Protein AF-A0A1C0BVD3-F1 (afdb_monomer_lite)

Radius of gyration: 26.19 Å; chains: 1; bounding box: 24×54×82 Å

Sequence (129 aa):
MRAKQGFTLLEALVSLLIVSILVSLVLVYLQSFRKMDTRLYEGEDDISISQLRLIYVLSEDVQANGELTLTYFERESHLQLQKDRLVMQPGYQVFLQDLDDAYFEQREECIYLVYQHKKQKPKERIIGC

Secondary structure (DSSP, 8-state):
--------HHHHHHHHHHHHHHHHHHHHHHHHHHHHHHHHHHHHHHHHHHHHHHHHHTEEEEEEEEEEEEEETTEEEEEEE-SSSEEEETTTEEEE-SEEEEEEEEETTEEEEEEEETTS--EEEEEE-

pLDDT: mean 86.23, std 12.07, range [38.28, 96.06]

Structure (mmCIF, N/CA/C/O backbone):
data_AF-A0A1C0BVD3-F1
#
_entry.id   AF-A0A1C0BVD3-F1
#
loop_
_atom_site.group_PDB
_atom_site.id
_atom_site.type_symbol
_atom_site.label_atom_id
_atom_site.label_alt_id
_atom_site.label_comp_id
_atom_site.label_asym_id
_atom_site.label_entity_id
_atom_site.label_seq_id
_atom_site.pdbx_PDB_ins_code
_atom_site.Cartn_x
_atom_site.Cartn_y
_atom_site.Cartn_z
_atom_site.occupancy
_atom_site.B_iso_or_equiv
_atom_site.auth_seq_id
_atom_site.auth_comp_id
_atom_site.auth_asym_id
_atom_site.auth_atom_id
_atom_site.pdbx_PDB_model_num
ATOM 1 N N . MET A 1 1 ? -0.761 -40.576 62.258 1.00 38.28 1 MET A N 1
ATOM 2 C CA . MET A 1 1 ? -0.804 -39.738 61.037 1.00 38.28 1 MET A CA 1
ATOM 3 C C . MET A 1 1 ? -0.655 -38.282 61.463 1.00 38.28 1 MET A C 1
ATOM 5 O O . MET A 1 1 ? -1.484 -37.802 62.219 1.00 38.28 1 MET A O 1
ATOM 9 N N . ARG A 1 2 ? 0.457 -37.623 61.107 1.00 39.19 2 ARG A N 1
ATOM 10 C CA . ARG A 1 2 ? 0.761 -36.233 61.502 1.00 39.19 2 ARG A CA 1
ATOM 11 C C . ARG A 1 2 ? -0.088 -35.272 60.666 1.00 39.19 2 ARG A C 1
ATOM 13 O O . ARG A 1 2 ? 0.052 -35.254 59.446 1.00 39.19 2 ARG A O 1
ATOM 20 N N . ALA A 1 3 ? -0.929 -34.475 61.318 1.00 48.00 3 ALA A N 1
ATOM 21 C CA . ALA A 1 3 ? -1.640 -33.374 60.684 1.00 48.00 3 ALA A CA 1
ATOM 22 C C . ALA A 1 3 ? -0.636 -32.271 60.300 1.00 48.00 3 ALA A C 1
ATOM 24 O O . ALA A 1 3 ? -0.131 -31.548 61.154 1.00 48.00 3 ALA A O 1
ATOM 25 N N . LYS A 1 4 ? -0.316 -32.170 59.005 1.00 53.50 4 LYS A N 1
ATOM 26 C CA . LYS A 1 4 ? 0.293 -30.982 58.394 1.00 53.50 4 LYS A CA 1
ATOM 27 C C . LYS A 1 4 ? -0.840 -30.005 58.067 1.00 53.50 4 LYS A C 1
ATOM 29 O O . LYS A 1 4 ? -1.349 -30.025 56.953 1.00 53.50 4 LYS A O 1
ATOM 34 N N . GLN A 1 5 ? -1.303 -29.217 59.032 1.00 60.72 5 GLN A N 1
ATOM 35 C CA . GLN A 1 5 ? -2.329 -28.199 58.786 1.00 60.72 5 GLN A CA 1
ATOM 36 C C . GLN A 1 5 ? -1.945 -26.906 59.490 1.00 60.72 5 GLN A C 1
ATOM 38 O O . GLN A 1 5 ? -1.991 -26.797 60.709 1.00 60.72 5 GLN A O 1
ATOM 43 N N . GLY A 1 6 ? -1.504 -25.957 58.678 1.00 57.53 6 GLY A N 1
ATOM 44 C CA . GLY A 1 6 ? -0.995 -24.665 59.102 1.00 57.53 6 GLY A CA 1
ATOM 45 C C . GLY A 1 6 ? -0.130 -24.087 57.997 1.00 57.53 6 GLY A C 1
ATOM 46 O O . GLY A 1 6 ? 1.040 -23.811 58.223 1.00 57.53 6 GLY A O 1
ATOM 47 N N . PHE A 1 7 ? -0.684 -23.975 56.785 1.00 59.97 7 PHE A N 1
ATOM 48 C CA . PHE A 1 7 ? -0.152 -23.030 55.806 1.00 59.97 7 PHE A CA 1
ATOM 49 C C . PHE A 1 7 ? -0.252 -21.664 56.493 1.00 59.97 7 PHE A C 1
ATOM 51 O O . PHE A 1 7 ? -1.354 -21.193 56.783 1.00 59.97 7 PHE A O 1
ATOM 58 N N . THR A 1 8 ? 0.877 -21.109 56.919 1.00 71.19 8 THR A N 1
ATOM 59 C CA . THR A 1 8 ? 0.915 -19.877 57.703 1.00 71.19 8 THR A CA 1
ATOM 60 C C . THR A 1 8 ? 0.412 -18.759 56.800 1.00 71.19 8 THR A C 1
ATOM 62 O O . THR A 1 8 ? 0.956 -18.521 55.729 1.00 71.19 8 THR A O 1
ATOM 65 N N . LEU A 1 9 ? -0.661 -18.078 57.207 1.00 77.06 9 LEU A N 1
ATOM 66 C CA . LEU A 1 9 ? -1.306 -16.972 56.480 1.00 77.06 9 LEU A CA 1
ATOM 67 C C . LEU A 1 9 ? -0.296 -15.977 55.863 1.00 77.06 9 LEU A C 1
ATOM 69 O O . LEU A 1 9 ? -0.525 -15.416 54.796 1.00 77.06 9 LEU A O 1
ATOM 73 N N . LEU A 1 10 ? 0.849 -15.804 56.525 1.00 84.56 10 LEU A N 1
ATOM 74 C CA . LEU A 1 10 ? 1.993 -15.027 56.067 1.00 84.56 10 LEU A CA 1
ATOM 75 C C . LEU A 1 10 ? 2.558 -15.496 54.711 1.00 84.56 10 LEU A C 1
ATOM 77 O O . LEU A 1 10 ? 2.757 -14.671 53.827 1.00 84.56 10 LEU A O 1
ATOM 81 N N . GLU A 1 11 ? 2.792 -16.795 54.512 1.00 82.88 11 GLU A N 1
ATOM 82 C CA . GLU A 1 11 ? 3.295 -17.344 53.242 1.00 82.88 11 GLU A CA 1
ATOM 83 C C . GLU A 1 11 ? 2.281 -17.144 52.106 1.00 82.88 11 GLU A C 1
ATOM 85 O O . GLU A 1 11 ? 2.651 -16.845 50.966 1.00 82.88 11 GLU A O 1
ATOM 90 N N . ALA A 1 12 ? 0.986 -17.228 52.423 1.00 86.38 12 ALA A N 1
ATOM 91 C CA . ALA A 1 12 ? -0.087 -16.935 51.476 1.00 86.38 12 ALA A CA 1
ATOM 92 C C . ALA A 1 12 ? -0.112 -15.444 51.085 1.00 86.38 12 ALA A C 1
ATOM 94 O O . ALA A 1 12 ? -0.265 -15.111 49.914 1.00 86.38 12 ALA A O 1
ATOM 95 N N . LEU A 1 13 ? 0.103 -14.533 52.038 1.00 88.00 13 LEU A N 1
ATOM 96 C CA . LEU A 1 13 ? 0.177 -13.093 51.768 1.00 88.00 13 LEU A CA 1
ATOM 97 C C . LEU A 1 13 ? 1.426 -12.715 50.963 1.00 88.00 13 LEU A C 1
ATOM 99 O O . LEU A 1 13 ? 1.338 -11.913 50.035 1.00 88.00 13 LEU A O 1
ATOM 103 N N . VAL A 1 14 ? 2.577 -13.314 51.276 1.00 90.38 14 VAL A N 1
ATOM 104 C CA . VAL A 1 14 ? 3.830 -13.078 50.541 1.00 90.38 14 VAL A CA 1
ATOM 105 C C . VAL A 1 14 ? 3.725 -13.600 49.109 1.00 90.38 14 VAL A C 1
ATOM 107 O O . VAL A 1 14 ? 4.102 -12.897 48.174 1.00 90.38 14 VAL A O 1
ATOM 110 N N . SER A 1 15 ? 3.164 -14.795 48.908 1.00 92.75 15 SER A N 1
ATOM 111 C CA . SER A 1 15 ? 2.933 -15.323 47.558 1.00 92.75 15 SER A CA 1
ATOM 112 C C . SER A 1 15 ? 1.943 -14.466 46.765 1.00 92.75 15 SER A C 1
ATOM 114 O O . SER A 1 15 ? 2.213 -14.163 45.604 1.00 92.75 15 SER A O 1
ATOM 116 N N . LEU A 1 16 ? 0.861 -13.984 47.387 1.00 91.31 16 LEU A N 1
ATOM 117 C CA . LEU A 1 16 ? -0.083 -13.064 46.745 1.00 91.31 16 LEU A CA 1
ATOM 118 C C . LEU A 1 16 ? 0.591 -11.746 46.326 1.00 91.31 16 LEU A C 1
ATOM 120 O O . LEU A 1 16 ? 0.360 -11.260 45.217 1.00 91.31 16 LEU A O 1
ATOM 124 N N . LEU A 1 17 ? 1.455 -11.188 47.182 1.00 94.25 17 LEU A N 1
ATOM 125 C CA . LEU A 1 17 ? 2.215 -9.974 46.883 1.00 94.25 17 LEU A CA 1
ATOM 126 C C . LEU A 1 17 ? 3.108 -10.179 45.653 1.00 94.25 17 LEU A C 1
ATOM 128 O O . LEU A 1 17 ? 3.047 -9.381 44.716 1.00 94.25 17 LEU A O 1
ATOM 132 N N . ILE A 1 18 ? 3.876 -11.272 45.626 1.00 94.69 18 ILE A N 1
ATOM 133 C CA . ILE A 1 18 ? 4.752 -11.629 44.500 1.00 94.69 18 ILE A CA 1
ATOM 134 C C . ILE A 1 18 ? 3.936 -11.786 43.213 1.00 94.69 18 ILE A C 1
ATOM 136 O O . ILE A 1 18 ? 4.294 -11.210 42.186 1.00 94.69 18 ILE A O 1
ATOM 140 N N . VAL A 1 19 ? 2.814 -12.509 43.263 1.00 95.88 19 VAL A N 1
ATOM 141 C CA . VAL A 1 19 ? 1.936 -12.695 42.099 1.00 95.88 19 VAL A CA 1
ATOM 142 C C . VAL A 1 19 ? 1.390 -11.353 41.606 1.00 95.88 19 VAL A C 1
ATOM 144 O O . VAL A 1 19 ? 1.403 -11.108 40.403 1.00 95.88 19 VAL A O 1
ATOM 147 N N . SER A 1 20 ? 0.982 -10.446 42.499 1.00 93.69 20 SER A N 1
ATOM 148 C CA . SER A 1 20 ? 0.482 -9.119 42.103 1.00 93.69 20 SER A CA 1
ATOM 149 C C . SER A 1 20 ? 1.536 -8.275 41.374 1.00 93.69 20 SER A C 1
ATOM 151 O O . SER A 1 20 ? 1.225 -7.597 40.390 1.00 93.69 20 SER A O 1
ATOM 153 N N . ILE A 1 21 ? 2.799 -8.365 41.807 1.00 95.56 21 ILE A N 1
ATOM 154 C CA . ILE A 1 21 ? 3.924 -7.664 41.180 1.00 95.56 21 ILE A CA 1
ATOM 155 C C . ILE A 1 21 ? 4.181 -8.253 39.791 1.00 95.56 21 ILE A C 1
ATOM 157 O O . ILE A 1 21 ? 4.303 -7.508 38.819 1.00 95.56 21 ILE A O 1
ATOM 161 N N . LEU A 1 22 ? 4.200 -9.584 39.676 1.00 95.56 22 LEU A N 1
ATOM 162 C CA . LEU A 1 22 ? 4.389 -10.269 38.397 1.00 95.56 22 LEU A CA 1
ATOM 163 C C . LEU A 1 22 ? 3.276 -9.933 37.399 1.00 95.56 22 LEU A C 1
ATOM 165 O O . LEU A 1 22 ? 3.570 -9.604 36.252 1.00 95.56 22 LEU A O 1
ATOM 169 N N . VAL A 1 23 ? 2.013 -9.940 37.832 1.00 95.31 23 VAL A N 1
ATOM 170 C CA . VAL A 1 23 ? 0.873 -9.562 36.980 1.00 95.31 23 VAL A CA 1
ATOM 171 C C . VAL A 1 23 ? 1.005 -8.113 36.508 1.00 95.31 23 VAL A C 1
ATOM 173 O O . VAL A 1 23 ? 0.797 -7.831 35.329 1.00 95.31 23 VAL A O 1
ATOM 176 N N . SER A 1 24 ? 1.419 -7.201 37.389 1.00 92.25 24 SER A N 1
ATOM 177 C CA . SER A 1 24 ? 1.631 -5.794 37.031 1.00 92.25 24 SER A CA 1
ATOM 178 C C . SER A 1 24 ? 2.742 -5.626 35.986 1.00 92.25 24 SER A C 1
ATOM 180 O O . SER A 1 24 ? 2.565 -4.890 35.016 1.00 92.25 24 SER A O 1
ATOM 182 N N . LEU A 1 25 ? 3.857 -6.353 36.125 1.00 93.12 25 LEU A N 1
ATOM 183 C CA . LEU A 1 25 ? 4.946 -6.347 35.141 1.00 93.12 25 LEU A CA 1
ATOM 184 C C . LEU A 1 25 ? 4.498 -6.896 33.782 1.00 93.12 25 LEU A C 1
ATOM 186 O O . LEU A 1 25 ? 4.807 -6.301 32.749 1.00 93.12 25 LEU A O 1
ATOM 190 N N . VAL A 1 26 ? 3.727 -7.987 33.774 1.00 93.88 26 VAL A N 1
ATOM 191 C CA . VAL A 1 26 ? 3.169 -8.562 32.541 1.00 93.88 26 VAL A CA 1
ATOM 192 C C . VAL A 1 26 ? 2.239 -7.566 31.847 1.00 93.88 26 VAL A C 1
ATOM 194 O O . VAL A 1 26 ? 2.329 -7.398 30.633 1.00 93.88 26 VAL A O 1
ATOM 197 N N . LEU A 1 27 ? 1.390 -6.853 32.593 1.00 90.44 27 LEU A N 1
ATOM 198 C CA . LEU A 1 27 ? 0.496 -5.842 32.020 1.00 90.44 27 LEU A CA 1
ATOM 199 C C . LEU A 1 27 ? 1.265 -4.674 31.388 1.00 90.44 27 LEU A C 1
ATOM 201 O O . LEU A 1 27 ? 0.923 -4.257 30.280 1.00 90.44 27 LEU A O 1
ATOM 205 N N . VAL A 1 28 ? 2.319 -4.178 32.042 1.00 89.50 28 VAL A N 1
ATOM 206 C CA . VAL A 1 28 ? 3.186 -3.126 31.478 1.00 89.50 28 VAL A CA 1
ATOM 207 C C . VAL A 1 28 ? 3.869 -3.614 30.200 1.00 89.50 28 VAL A C 1
ATOM 209 O O . VAL A 1 28 ? 3.898 -2.895 29.200 1.00 89.50 28 VAL A O 1
ATOM 212 N N . TYR A 1 29 ? 4.367 -4.851 30.201 1.00 87.19 29 TYR A N 1
ATOM 213 C CA . TYR A 1 29 ? 4.998 -5.449 29.029 1.00 87.19 29 TYR A CA 1
ATOM 214 C C . TYR A 1 29 ? 4.002 -5.557 27.869 1.00 87.19 29 TYR A C 1
ATOM 216 O O . TYR A 1 29 ? 4.264 -5.018 26.796 1.00 87.19 29 TYR A O 1
ATOM 224 N N . LEU A 1 30 ? 2.812 -6.123 28.098 1.00 85.38 30 LEU A N 1
ATOM 225 C CA . LEU A 1 30 ? 1.753 -6.241 27.087 1.00 85.38 30 LEU A CA 1
ATOM 226 C C . LEU A 1 30 ? 1.333 -4.884 26.504 1.00 85.38 30 LEU A C 1
ATOM 228 O O . LEU A 1 30 ? 1.133 -4.768 25.296 1.00 85.38 30 LEU A O 1
ATOM 232 N N . GLN A 1 31 ? 1.239 -3.837 27.327 1.00 81.44 31 GLN A N 1
ATOM 233 C CA . GLN A 1 31 ? 0.960 -2.483 26.835 1.00 81.44 31 GLN A CA 1
ATOM 234 C C . GLN A 1 31 ? 2.070 -1.950 25.918 1.00 81.44 31 GLN A C 1
ATOM 236 O O . GLN A 1 31 ? 1.774 -1.243 24.953 1.00 81.44 31 GLN A O 1
ATOM 241 N N . SER A 1 32 ? 3.329 -2.305 26.182 1.00 75.06 32 SER A N 1
ATOM 242 C CA . SER A 1 32 ? 4.463 -1.957 25.321 1.00 75.06 32 SER A CA 1
ATOM 243 C C . SER A 1 32 ? 4.397 -2.666 23.962 1.00 75.06 32 SER A C 1
ATOM 245 O O . SER A 1 32 ? 4.603 -2.020 22.936 1.00 75.06 32 SER A O 1
ATOM 247 N N . PHE A 1 33 ? 4.004 -3.948 23.919 1.00 73.50 33 PHE A N 1
ATOM 248 C CA . PHE A 1 33 ? 3.801 -4.671 22.649 1.00 73.50 33 PHE A CA 1
ATOM 249 C C . PHE A 1 33 ? 2.720 -4.031 21.784 1.00 73.50 33 PHE A C 1
ATOM 251 O O . PHE A 1 33 ? 2.910 -3.884 20.581 1.00 73.50 33 PHE A O 1
ATOM 258 N N . ARG A 1 34 ? 1.623 -3.561 22.390 1.00 66.88 34 ARG A N 1
ATOM 259 C CA . ARG A 1 34 ? 0.557 -2.876 21.639 1.00 66.88 34 ARG A CA 1
ATOM 260 C C . ARG A 1 34 ? 1.024 -1.576 20.982 1.00 66.88 34 ARG A C 1
ATOM 262 O O . ARG A 1 34 ? 0.492 -1.203 19.946 1.00 66.88 34 ARG A O 1
ATOM 269 N N . LYS A 1 35 ? 2.005 -0.879 21.564 1.00 64.12 35 LYS A N 1
ATOM 270 C CA . LYS A 1 35 ? 2.608 0.322 20.955 1.00 64.12 35 LYS A CA 1
ATOM 271 C C . LYS A 1 35 ? 3.643 -0.017 19.878 1.00 64.12 35 LYS A C 1
ATOM 273 O O . LYS A 1 35 ? 3.927 0.815 19.024 1.00 64.12 35 LYS A O 1
ATOM 278 N N . MET A 1 36 ? 4.222 -1.214 19.919 1.00 62.03 36 MET A N 1
ATOM 279 C CA . MET A 1 36 ? 5.168 -1.679 18.904 1.00 62.03 36 MET A CA 1
ATOM 280 C C . MET A 1 36 ? 4.471 -2.016 17.581 1.00 62.03 36 MET A C 1
ATOM 282 O O . MET A 1 36 ? 5.058 -1.806 16.526 1.00 62.03 36 MET A O 1
ATOM 286 N N . ASP A 1 37 ? 3.208 -2.437 17.638 1.00 61.69 37 ASP A N 1
ATOM 287 C CA . ASP A 1 37 ? 2.362 -2.747 16.477 1.00 61.69 37 ASP A CA 1
ATOM 288 C C . ASP A 1 37 ? 2.320 -1.595 15.453 1.00 61.69 37 ASP A C 1
ATOM 290 O O . ASP A 1 37 ? 2.487 -1.788 14.257 1.00 61.69 37 ASP A O 1
ATOM 294 N N . THR A 1 38 ? 2.262 -0.340 15.913 1.00 60.03 38 THR A N 1
ATOM 295 C CA . THR A 1 38 ? 2.301 0.819 15.001 1.00 60.03 38 THR A CA 1
ATOM 296 C C . THR A 1 38 ? 3.637 1.011 14.275 1.00 60.03 38 THR A C 1
ATOM 298 O O . THR A 1 38 ? 3.645 1.588 13.194 1.00 60.03 38 THR A O 1
ATOM 301 N N . ARG A 1 39 ? 4.759 0.535 14.837 1.00 59.91 39 ARG A N 1
ATOM 302 C CA . ARG A 1 39 ? 6.075 0.557 14.165 1.00 59.91 39 ARG A CA 1
ATOM 303 C C . ARG A 1 39 ? 6.270 -0.620 13.212 1.00 59.91 39 ARG A C 1
ATOM 305 O O . ARG A 1 39 ? 7.112 -0.530 12.327 1.00 59.91 39 ARG A O 1
ATOM 312 N N . LEU A 1 40 ? 5.521 -1.709 13.394 1.00 61.00 40 LEU A N 1
ATOM 313 C CA . LEU A 1 40 ? 5.553 -2.851 12.481 1.00 61.00 40 LEU A CA 1
ATOM 314 C C . LEU A 1 40 ? 5.076 -2.447 11.083 1.00 61.00 40 LEU A C 1
ATOM 316 O O . LEU A 1 40 ? 5.764 -2.783 10.125 1.00 61.00 40 LEU A O 1
ATOM 320 N N . TYR A 1 41 ? 4.018 -1.631 10.977 1.00 64.38 41 TYR A N 1
ATOM 321 C CA . TYR A 1 41 ? 3.574 -1.084 9.687 1.00 64.38 41 TYR A CA 1
ATOM 322 C C . TYR A 1 41 ? 4.680 -0.305 8.971 1.00 64.38 41 TYR A C 1
ATOM 324 O O . TYR A 1 41 ? 4.866 -0.485 7.782 1.00 64.38 41 TYR A O 1
ATOM 332 N N . GLU A 1 42 ? 5.474 0.514 9.671 1.00 68.75 42 GLU A N 1
ATOM 333 C CA . GLU A 1 42 ? 6.560 1.258 9.011 1.00 68.75 42 GLU A CA 1
ATOM 334 C C . GLU A 1 42 ? 7.627 0.328 8.413 1.00 68.75 42 GLU A C 1
ATOM 336 O O . GLU A 1 42 ? 8.103 0.574 7.309 1.00 68.75 42 GLU A O 1
ATOM 341 N N . GLY A 1 43 ? 7.973 -0.760 9.110 1.00 75.06 43 GLY A N 1
ATOM 342 C CA . GLY A 1 43 ? 8.914 -1.754 8.589 1.00 75.06 43 GLY A CA 1
ATOM 343 C C . GLY A 1 43 ? 8.338 -2.602 7.449 1.00 75.06 43 GLY A C 1
ATOM 344 O O . GLY A 1 43 ? 9.051 -2.908 6.494 1.00 75.06 43 GLY A O 1
ATOM 345 N N . GLU A 1 44 ? 7.062 -2.981 7.534 1.00 81.75 44 GLU A N 1
ATOM 346 C CA . GLU A 1 44 ? 6.364 -3.740 6.488 1.00 81.75 44 GLU A CA 1
ATOM 347 C C . GLU A 1 44 ? 6.152 -2.901 5.221 1.00 81.75 44 GLU A C 1
ATOM 349 O O . GLU A 1 44 ? 6.393 -3.391 4.112 1.00 81.75 44 GLU A O 1
ATOM 354 N N . ASP A 1 45 ? 5.795 -1.623 5.384 1.00 88.38 45 ASP A N 1
ATOM 355 C CA . ASP A 1 45 ? 5.693 -0.646 4.302 1.00 88.38 45 ASP A CA 1
ATOM 356 C C . ASP A 1 45 ? 7.022 -0.566 3.546 1.00 88.38 45 ASP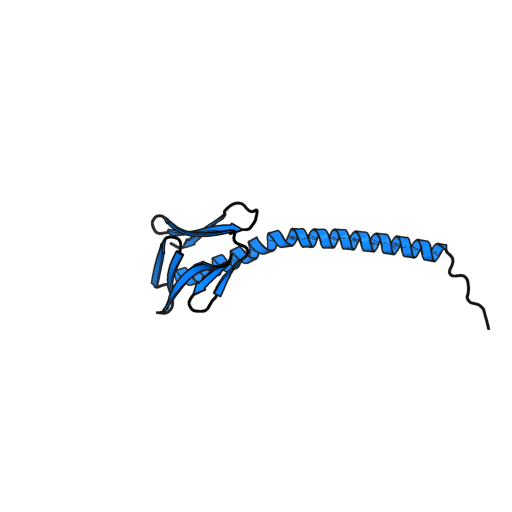 A C 1
ATOM 358 O O . ASP A 1 45 ? 7.049 -0.730 2.330 1.00 88.38 45 ASP A O 1
ATOM 362 N N . ASP A 1 46 ? 8.145 -0.364 4.243 1.00 88.44 46 ASP A N 1
ATOM 363 C CA . ASP A 1 46 ? 9.453 -0.182 3.605 1.00 88.44 46 ASP A CA 1
ATOM 364 C C . ASP A 1 46 ? 9.880 -1.407 2.775 1.00 88.44 46 ASP A C 1
ATOM 366 O O . ASP A 1 46 ? 10.431 -1.262 1.675 1.00 88.44 46 ASP A O 1
ATOM 370 N N . ILE A 1 47 ? 9.591 -2.621 3.257 1.00 90.44 47 ILE A N 1
ATOM 371 C CA . ILE A 1 47 ? 9.838 -3.863 2.508 1.00 90.44 47 ILE A CA 1
ATOM 372 C C . ILE A 1 47 ? 8.964 -3.903 1.253 1.00 90.44 47 ILE A C 1
ATOM 374 O O . ILE A 1 47 ? 9.460 -4.180 0.160 1.00 90.44 47 ILE A O 1
ATOM 378 N N . SER A 1 48 ? 7.679 -3.600 1.397 1.00 91.88 48 SER A N 1
ATOM 379 C CA . SER A 1 48 ? 6.705 -3.668 0.307 1.00 91.88 48 SER A CA 1
ATOM 380 C C . SER A 1 48 ? 6.976 -2.618 -0.767 1.00 91.88 48 SER A C 1
ATOM 382 O O . SER A 1 48 ? 6.967 -2.930 -1.958 1.00 91.88 48 SER A O 1
ATOM 384 N N . ILE A 1 49 ? 7.337 -1.398 -0.364 1.00 93.06 49 ILE A N 1
ATOM 385 C CA . ILE A 1 49 ? 7.814 -0.355 -1.274 1.00 93.06 49 ILE A CA 1
ATOM 386 C C . ILE A 1 49 ? 9.076 -0.830 -1.991 1.00 93.06 49 ILE A C 1
ATOM 388 O O . ILE A 1 49 ? 9.164 -0.691 -3.205 1.00 93.06 49 ILE A O 1
ATOM 392 N N . SER A 1 50 ? 10.033 -1.440 -1.288 1.00 92.69 50 SER A N 1
ATOM 393 C CA . SER A 1 50 ? 11.256 -1.957 -1.919 1.00 92.69 50 SER A CA 1
ATOM 394 C C . SER A 1 50 ? 10.962 -3.036 -2.970 1.00 92.69 50 SER A C 1
ATOM 396 O O . SER A 1 50 ? 11.588 -3.042 -4.029 1.00 92.69 50 SER A O 1
ATOM 398 N N . GLN A 1 51 ? 9.982 -3.910 -2.723 1.00 92.12 51 GLN A N 1
ATOM 399 C CA . GLN A 1 51 ? 9.516 -4.885 -3.716 1.00 92.12 51 GLN A CA 1
ATOM 400 C C . GLN A 1 51 ? 8.870 -4.202 -4.927 1.00 92.12 51 GLN A C 1
ATOM 402 O O . GLN A 1 51 ? 9.161 -4.583 -6.059 1.00 92.12 51 GLN A O 1
ATOM 407 N N . LEU A 1 52 ? 8.054 -3.164 -4.713 1.00 92.81 52 LEU A N 1
ATOM 408 C CA . LEU A 1 52 ? 7.485 -2.367 -5.805 1.00 92.81 52 LEU A CA 1
ATOM 409 C C . LEU A 1 52 ? 8.566 -1.692 -6.646 1.00 92.81 52 LEU A C 1
ATOM 411 O O . LEU A 1 52 ? 8.476 -1.716 -7.869 1.00 92.81 52 LEU A O 1
ATOM 415 N N . ARG A 1 53 ? 9.613 -1.145 -6.016 1.00 94.12 53 ARG A N 1
ATOM 416 C CA . ARG A 1 53 ? 10.748 -0.555 -6.744 1.00 94.12 53 ARG A CA 1
ATOM 417 C C . ARG A 1 53 ? 11.461 -1.582 -7.610 1.00 94.12 53 ARG A C 1
ATOM 419 O O . ARG A 1 53 ? 11.822 -1.283 -8.740 1.00 94.12 53 ARG A O 1
ATOM 426 N N . LEU A 1 54 ? 11.655 -2.795 -7.094 1.00 92.75 54 LEU A N 1
ATOM 427 C CA . LEU A 1 54 ? 12.264 -3.870 -7.871 1.00 92.75 54 LEU A CA 1
ATOM 428 C C . LEU A 1 54 ? 11.410 -4.219 -9.096 1.00 92.75 54 LEU A C 1
ATOM 430 O O . LEU A 1 54 ? 11.949 -4.340 -10.190 1.00 92.75 54 LEU A O 1
ATOM 434 N N . ILE A 1 55 ? 10.092 -4.349 -8.923 1.00 91.81 55 ILE A N 1
ATOM 435 C CA . ILE A 1 55 ? 9.173 -4.628 -10.035 1.00 91.81 55 ILE A CA 1
ATOM 436 C C . ILE A 1 55 ? 9.210 -3.489 -11.052 1.00 91.81 55 ILE A C 1
ATOM 438 O O . ILE A 1 55 ? 9.328 -3.759 -12.242 1.00 91.81 55 ILE A O 1
ATOM 442 N N . TYR A 1 56 ? 9.179 -2.237 -10.593 1.00 92.44 56 TYR A N 1
ATOM 443 C CA . TYR A 1 56 ? 9.298 -1.056 -11.446 1.00 92.44 56 TYR A CA 1
ATOM 444 C C . TYR A 1 56 ? 10.563 -1.104 -12.313 1.00 92.44 56 TYR A C 1
ATOM 446 O O . TYR A 1 56 ? 10.465 -1.004 -13.528 1.00 92.44 56 TYR A O 1
ATOM 454 N N . VAL A 1 57 ? 11.732 -1.350 -11.710 1.00 92.06 57 VAL A N 1
ATOM 455 C CA . VAL A 1 57 ? 13.020 -1.429 -12.430 1.00 92.06 57 VAL A CA 1
ATOM 456 C C . VAL A 1 57 ? 13.041 -2.550 -13.472 1.00 92.06 57 VAL A C 1
ATOM 458 O O . VAL A 1 57 ? 13.735 -2.451 -14.479 1.00 92.06 57 VAL A O 1
ATOM 461 N N . LEU A 1 58 ? 12.312 -3.635 -13.222 1.00 91.25 58 LEU A N 1
ATOM 462 C CA . LEU A 1 58 ? 12.223 -4.778 -14.128 1.00 91.25 58 LEU A CA 1
ATOM 463 C C . LEU A 1 58 ? 11.088 -4.651 -15.156 1.00 91.25 58 LEU A C 1
ATOM 465 O O . LEU A 1 58 ? 10.910 -5.559 -15.967 1.00 91.25 58 LEU A O 1
ATOM 469 N N . SER A 1 59 ? 10.292 -3.585 -15.091 1.00 91.50 59 SER A N 1
ATOM 470 C CA . SER A 1 59 ? 9.171 -3.362 -16.000 1.00 91.50 59 SER A CA 1
ATOM 471 C C . SER A 1 59 ? 9.631 -2.620 -17.251 1.00 91.50 59 SER A C 1
ATOM 473 O O . SER A 1 59 ? 10.521 -1.776 -17.196 1.00 91.50 59 SER A O 1
ATOM 475 N N . GLU A 1 60 ? 9.019 -2.939 -18.387 1.00 88.31 60 GLU A N 1
ATOM 476 C CA . GLU A 1 60 ? 9.369 -2.343 -19.684 1.00 88.31 60 GLU A CA 1
ATOM 477 C C . GLU A 1 60 ? 8.602 -1.047 -19.958 1.00 88.31 60 GLU A C 1
ATOM 479 O O . GLU A 1 60 ? 9.156 -0.098 -20.505 1.00 88.31 60 GLU A O 1
ATOM 484 N N . ASP A 1 61 ? 7.331 -1.013 -19.559 1.00 89.06 61 ASP A N 1
ATOM 485 C CA . ASP A 1 61 ? 6.463 0.159 -19.637 1.00 89.06 61 ASP A CA 1
ATOM 486 C C . ASP A 1 61 ? 5.772 0.348 -18.294 1.00 89.06 61 ASP A C 1
ATOM 488 O O . ASP A 1 61 ? 5.356 -0.634 -17.665 1.00 89.06 61 ASP A O 1
ATOM 492 N N . VAL A 1 62 ? 5.670 1.601 -17.853 1.00 91.56 62 VAL A N 1
ATOM 493 C CA . VAL A 1 62 ? 5.038 1.957 -16.586 1.00 91.56 62 VAL A CA 1
ATOM 494 C C . VAL A 1 62 ? 4.279 3.268 -16.733 1.00 91.56 62 VAL A C 1
ATOM 496 O O . VAL A 1 62 ? 4.833 4.276 -17.165 1.00 91.56 62 VAL A O 1
ATOM 499 N N . GLN A 1 63 ? 3.015 3.267 -16.318 1.00 91.31 63 GLN A N 1
ATOM 500 C CA . GLN A 1 63 ? 2.135 4.430 -16.368 1.00 91.31 63 GLN A CA 1
ATOM 501 C C . GLN A 1 63 ? 1.365 4.564 -15.057 1.00 91.31 63 GLN A C 1
ATOM 503 O O . GLN A 1 63 ? 0.822 3.584 -14.544 1.00 91.31 63 GLN A O 1
ATOM 508 N N . ALA A 1 64 ? 1.294 5.783 -14.523 1.00 91.88 64 ALA A N 1
ATOM 509 C CA . ALA A 1 64 ? 0.587 6.082 -13.281 1.00 91.88 64 ALA A CA 1
ATOM 510 C C . ALA A 1 64 ? -0.509 7.128 -13.512 1.00 91.88 64 ALA A C 1
ATOM 512 O O . ALA A 1 64 ? -0.213 8.293 -13.763 1.00 91.88 64 ALA A O 1
ATOM 513 N N . ASN A 1 65 ? -1.770 6.711 -13.382 1.00 88.19 65 ASN A N 1
ATOM 514 C CA . ASN A 1 65 ? -2.957 7.562 -13.512 1.00 88.19 65 ASN A CA 1
ATOM 515 C C . ASN A 1 65 ? -3.978 7.193 -12.426 1.00 88.19 65 ASN A C 1
ATOM 517 O O . ASN A 1 65 ? -5.018 6.598 -12.706 1.00 88.19 65 ASN A O 1
ATOM 521 N N . GLY A 1 66 ? -3.654 7.477 -11.163 1.00 90.06 66 GLY A N 1
ATOM 522 C CA . GLY A 1 66 ? -4.419 7.018 -9.998 1.00 90.06 66 GLY A CA 1
ATOM 523 C C . GLY A 1 66 ? -4.146 5.548 -9.665 1.00 90.06 66 GLY A C 1
ATOM 524 O O . GLY A 1 66 ? -3.877 5.214 -8.515 1.00 90.06 66 GLY A O 1
ATOM 525 N N . GLU A 1 67 ? -4.100 4.695 -10.681 1.00 92.56 67 GLU A N 1
ATOM 526 C CA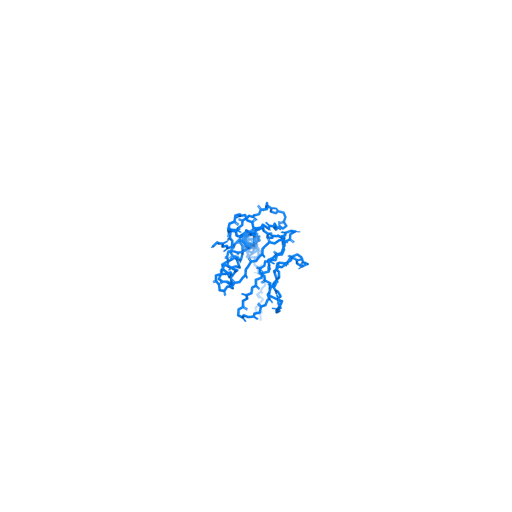 . GLU A 1 67 ? -3.619 3.314 -10.625 1.00 92.56 67 GLU A CA 1
ATOM 527 C C . GLU A 1 67 ? -2.267 3.201 -11.340 1.00 92.56 67 GLU A C 1
ATOM 529 O O . GLU A 1 67 ? -1.954 4.005 -12.225 1.00 92.56 67 GLU A O 1
ATOM 534 N N . LEU A 1 68 ? -1.460 2.209 -10.961 1.00 93.31 68 LEU A N 1
ATOM 535 C CA . LEU A 1 68 ? -0.189 1.921 -11.625 1.00 93.31 68 LEU A CA 1
ATOM 536 C C . LEU A 1 68 ? -0.379 0.744 -12.572 1.00 93.31 68 LEU A C 1
ATOM 538 O O . LEU A 1 68 ? -0.676 -0.361 -12.126 1.00 93.31 68 LEU A O 1
ATOM 542 N N . THR A 1 69 ? -0.172 0.971 -13.861 1.00 93.62 69 THR A N 1
ATOM 543 C CA . THR A 1 69 ? -0.103 -0.097 -14.859 1.00 93.62 69 THR A CA 1
ATOM 544 C C . THR A 1 69 ? 1.349 -0.292 -15.255 1.00 93.62 69 THR A C 1
ATOM 546 O O . THR A 1 69 ? 2.051 0.678 -15.535 1.00 93.62 69 THR A O 1
ATOM 549 N N . LEU A 1 70 ? 1.811 -1.537 -15.232 1.00 93.12 70 LEU A N 1
ATOM 550 C CA . LEU A 1 70 ? 3.176 -1.903 -15.579 1.00 93.12 70 LEU A CA 1
ATOM 551 C C . LEU A 1 70 ? 3.205 -3.181 -16.409 1.00 93.12 70 LEU A C 1
ATOM 553 O O . LEU A 1 70 ? 2.391 -4.079 -16.204 1.00 93.12 70 LEU A O 1
ATOM 557 N N . THR A 1 71 ? 4.162 -3.281 -17.325 1.00 91.69 71 THR A N 1
ATOM 558 C CA . THR A 1 71 ? 4.420 -4.518 -18.071 1.00 91.69 71 THR A CA 1
ATOM 559 C C . THR A 1 71 ? 5.658 -5.194 -17.509 1.00 91.69 71 THR A C 1
ATOM 561 O O . THR A 1 71 ? 6.775 -4.720 -17.702 1.00 91.69 71 THR A O 1
ATOM 564 N N . TYR A 1 72 ? 5.455 -6.315 -16.818 1.00 85.56 72 TYR A N 1
ATOM 565 C CA . TYR A 1 72 ? 6.505 -7.087 -16.157 1.00 85.56 72 TYR A CA 1
ATOM 566 C C . TYR A 1 72 ? 6.537 -8.508 -16.722 1.00 85.56 72 TYR A C 1
ATOM 568 O O . TYR A 1 72 ? 5.538 -9.225 -16.660 1.00 85.56 72 TYR A O 1
ATOM 576 N N . PHE A 1 73 ? 7.678 -8.920 -17.286 1.00 83.75 73 PHE A N 1
ATOM 577 C CA . PHE A 1 73 ? 7.845 -10.211 -17.975 1.00 83.75 73 PHE A CA 1
ATOM 578 C C . PHE A 1 73 ? 6.744 -10.503 -19.012 1.00 83.75 73 PHE A C 1
ATOM 580 O O . PHE A 1 73 ? 6.075 -11.537 -18.939 1.00 83.75 73 PHE A O 1
ATOM 587 N N . GLU A 1 74 ? 6.534 -9.577 -19.955 1.00 82.69 74 GLU A N 1
ATOM 588 C CA . GLU A 1 74 ? 5.511 -9.676 -21.016 1.00 82.69 74 GLU A CA 1
ATOM 589 C C . GLU A 1 74 ? 4.065 -9.817 -20.495 1.00 82.69 74 GLU A C 1
ATOM 591 O O . GLU A 1 74 ? 3.161 -10.238 -21.221 1.00 82.69 74 GLU A O 1
ATOM 596 N N . ARG A 1 75 ? 3.819 -9.484 -19.221 1.00 87.44 75 ARG A N 1
ATOM 597 C CA . ARG A 1 75 ? 2.484 -9.480 -18.620 1.00 87.44 75 ARG A CA 1
ATOM 598 C C . ARG A 1 75 ? 2.147 -8.103 -18.093 1.00 87.44 75 ARG A C 1
ATOM 600 O O . ARG A 1 75 ? 2.825 -7.571 -17.215 1.00 87.44 75 ARG A O 1
ATOM 607 N N . GLU A 1 76 ? 1.045 -7.574 -18.596 1.00 91.31 76 GLU A N 1
ATOM 608 C CA . GLU A 1 76 ? 0.435 -6.376 -18.049 1.00 91.31 76 GLU A CA 1
ATOM 609 C C . GLU A 1 76 ? -0.086 -6.672 -16.640 1.00 91.31 76 GLU A C 1
ATOM 611 O O . GLU A 1 76 ? -0.766 -7.677 -16.396 1.00 91.31 76 GLU A O 1
ATOM 616 N N . SER A 1 77 ? 0.301 -5.819 -15.701 1.00 92.50 77 SER A N 1
ATOM 617 C CA . SER A 1 77 ? -0.120 -5.869 -14.314 1.00 92.50 77 SER A CA 1
ATOM 618 C C . SER A 1 77 ? -0.619 -4.501 -13.876 1.00 92.50 77 SER A C 1
ATOM 620 O O . SER A 1 77 ? -0.054 -3.472 -14.239 1.00 92.50 77 SER A O 1
ATOM 622 N N . HIS A 1 78 ? -1.657 -4.496 -13.050 1.00 93.69 78 HIS A N 1
ATOM 623 C CA . HIS A 1 78 ? -2.283 -3.287 -12.531 1.00 93.69 78 HIS A CA 1
ATOM 624 C C . HIS A 1 78 ? -2.250 -3.307 -11.011 1.00 93.69 78 HIS A C 1
ATOM 626 O O . HIS A 1 78 ? -2.582 -4.325 -10.392 1.00 93.69 78 HIS A O 1
ATOM 632 N N . LEU A 1 79 ? -1.860 -2.186 -10.414 1.00 95.12 79 LEU A N 1
ATOM 633 C CA . LEU A 1 79 ? -1.884 -1.966 -8.982 1.00 95.12 79 LEU A CA 1
ATOM 634 C C . LEU A 1 79 ? -2.911 -0.901 -8.644 1.00 95.12 79 LEU A C 1
ATOM 636 O O . LEU A 1 79 ? -2.826 0.239 -9.101 1.00 95.12 79 LEU A O 1
ATOM 640 N N . GLN A 1 80 ? -3.847 -1.290 -7.790 1.00 94.56 80 GLN A N 1
ATOM 641 C CA . GLN A 1 80 ? -4.977 -0.462 -7.394 1.00 94.56 80 GLN A CA 1
ATOM 642 C C . GLN A 1 80 ? -5.359 -0.717 -5.937 1.00 94.56 80 GLN A C 1
ATOM 644 O O . GLN A 1 80 ? -5.061 -1.775 -5.364 1.00 94.56 80 GLN A O 1
ATOM 649 N N . L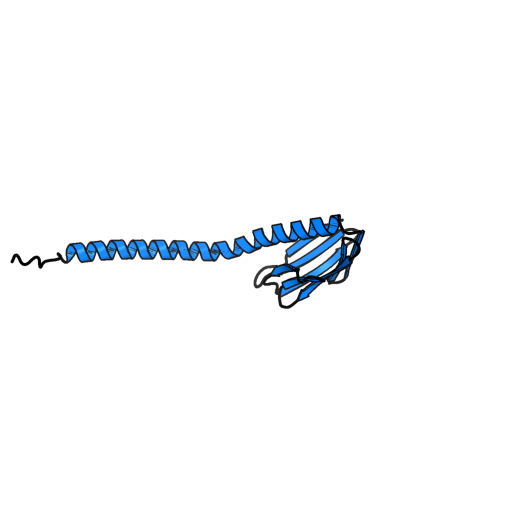EU A 1 81 ? -6.045 0.252 -5.337 1.00 95.00 81 LEU A N 1
ATOM 650 C CA . LEU A 1 81 ? -6.636 0.095 -4.018 1.00 95.00 81 LEU A CA 1
ATOM 651 C C . LEU A 1 81 ? -7.906 -0.760 -4.116 1.00 95.00 81 LEU A C 1
ATOM 653 O O . LEU A 1 81 ? -8.869 -0.412 -4.795 1.00 95.00 81 LEU A O 1
ATOM 657 N N . GLN A 1 82 ? -7.944 -1.870 -3.385 1.00 94.06 82 GLN A N 1
ATOM 658 C CA . GLN A 1 82 ? -9.111 -2.734 -3.303 1.00 94.06 82 GLN A CA 1
ATOM 659 C C . GLN A 1 82 ? -9.350 -3.213 -1.869 1.00 94.06 82 GLN A C 1
ATOM 661 O O . GLN A 1 82 ? -8.556 -3.971 -1.313 1.00 94.06 82 GLN A O 1
ATOM 666 N N . LYS A 1 83 ? -10.510 -2.852 -1.298 1.00 90.06 83 LYS A N 1
ATOM 667 C CA . LYS A 1 83 ? -10.919 -3.240 0.069 1.00 90.06 83 LYS A CA 1
ATOM 668 C C . LYS A 1 83 ? -9.802 -2.951 1.086 1.00 90.06 83 LYS A C 1
ATOM 670 O O . LYS A 1 83 ? -9.290 -3.883 1.709 1.00 90.06 83 LYS A O 1
ATOM 675 N N . ASP A 1 84 ? -9.409 -1.682 1.178 1.00 92.19 84 ASP A N 1
ATOM 676 C CA . ASP A 1 84 ? -8.405 -1.150 2.116 1.00 92.19 84 ASP A CA 1
ATOM 677 C C . ASP A 1 84 ? -6.972 -1.682 1.901 1.00 92.19 84 ASP A C 1
ATOM 679 O O . ASP A 1 84 ? -6.134 -1.628 2.802 1.00 92.19 84 ASP A O 1
ATOM 683 N N . ARG A 1 85 ? -6.676 -2.251 0.725 1.00 92.75 85 ARG A N 1
ATOM 684 C CA . ARG A 1 85 ? -5.381 -2.876 0.416 1.00 92.75 85 ARG A CA 1
ATOM 685 C C . ARG A 1 85 ? -4.885 -2.478 -0.961 1.00 92.75 85 ARG A C 1
ATOM 687 O O . ARG A 1 85 ? -5.668 -2.451 -1.905 1.00 92.75 85 ARG A O 1
ATOM 694 N N . LEU A 1 86 ? -3.586 -2.234 -1.087 1.00 94.56 86 LEU A N 1
ATOM 695 C CA . LEU A 1 86 ? -2.941 -2.039 -2.381 1.00 94.56 86 LEU A CA 1
ATOM 696 C C . LEU A 1 86 ? -2.624 -3.411 -2.978 1.00 94.56 86 LEU A C 1
ATOM 698 O O . LEU A 1 86 ? -1.845 -4.170 -2.394 1.00 94.56 86 LEU A O 1
ATOM 702 N N . VAL A 1 87 ? -3.242 -3.740 -4.111 1.00 95.00 87 VAL A N 1
ATOM 703 C CA . VAL A 1 87 ? -3.172 -5.079 -4.708 1.00 95.00 87 VAL A CA 1
ATOM 704 C C . VAL A 1 87 ? -2.688 -5.000 -6.145 1.00 95.00 87 VAL A C 1
ATOM 706 O O . VAL A 1 87 ? -3.195 -4.194 -6.916 1.00 95.00 87 VAL A O 1
ATOM 709 N N . MET A 1 88 ? -1.764 -5.889 -6.505 1.00 93.94 88 MET A N 1
ATOM 710 C CA . MET A 1 88 ? -1.336 -6.132 -7.878 1.00 93.94 88 MET A CA 1
ATOM 711 C C . MET A 1 88 ? -2.080 -7.320 -8.489 1.00 93.94 88 MET A C 1
ATOM 713 O O . MET A 1 88 ? -2.224 -8.386 -7.875 1.00 93.94 88 MET A O 1
ATOM 717 N N . GLN A 1 89 ? -2.534 -7.141 -9.723 1.00 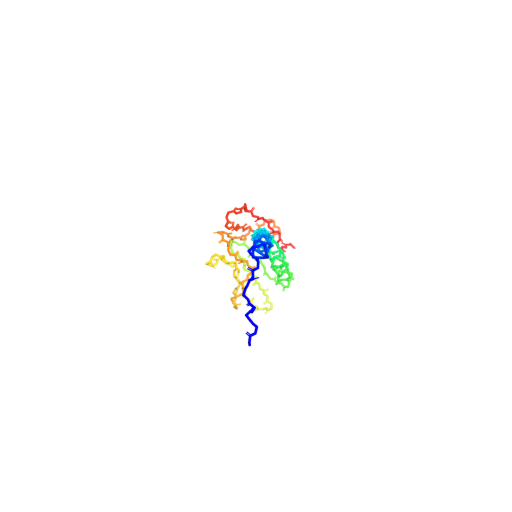92.75 89 GLN A N 1
ATO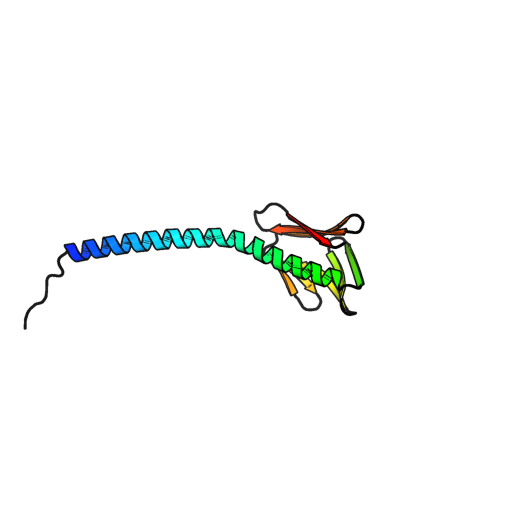M 718 C CA . GLN A 1 89 ? -3.198 -8.156 -10.535 1.00 92.75 89 GLN A CA 1
ATOM 719 C C . GLN A 1 89 ? -2.539 -8.222 -11.916 1.00 92.75 89 GLN A C 1
ATOM 721 O O . GLN A 1 89 ? -2.098 -7.180 -12.378 1.00 92.75 89 GLN A O 1
ATOM 726 N N . PRO A 1 90 ? -2.506 -9.385 -12.594 1.00 85.38 90 PRO A N 1
ATOM 727 C CA . PRO A 1 90 ? -3.054 -10.680 -12.176 1.00 85.38 90 PRO A CA 1
ATOM 728 C C . PRO A 1 90 ? -2.214 -11.362 -11.073 1.00 85.38 90 PRO A C 1
ATOM 730 O O . PRO A 1 90 ? -1.015 -11.148 -10.975 1.00 85.38 90 PRO A O 1
ATOM 733 N N . GLY A 1 91 ? -2.843 -12.195 -10.227 1.00 82.62 91 GLY A N 1
ATOM 734 C CA . GLY A 1 91 ? -2.156 -12.942 -9.149 1.00 82.62 91 GLY A CA 1
ATOM 735 C C . GLY A 1 91 ? -2.499 -12.535 -7.707 1.00 82.62 91 GLY A C 1
ATOM 736 O O . GLY A 1 91 ? -2.077 -13.222 -6.784 1.00 82.62 91 GLY A O 1
ATOM 737 N N . TYR A 1 92 ? -3.305 -11.483 -7.514 1.00 87.19 92 TYR A N 1
ATOM 738 C CA . TYR A 1 92 ? -3.783 -10.991 -6.208 1.00 87.19 92 TYR A CA 1
ATOM 739 C C . TYR A 1 92 ? -2.669 -10.869 -5.155 1.00 87.19 92 TYR A C 1
ATOM 741 O O . TYR A 1 92 ? -2.754 -11.419 -4.056 1.00 87.19 92 TYR A O 1
ATOM 749 N N . GLN A 1 93 ? -1.602 -10.154 -5.498 1.00 90.19 93 GLN A N 1
ATOM 750 C CA . GLN A 1 93 ? -0.514 -9.892 -4.564 1.00 90.19 93 GLN A CA 1
ATOM 751 C C . GLN A 1 93 ? -0.809 -8.615 -3.778 1.00 90.19 93 GLN A C 1
ATOM 753 O O . GLN A 1 93 ? -1.020 -7.560 -4.367 1.00 90.19 93 GLN A O 1
ATOM 758 N N . VAL A 1 94 ? -0.824 -8.706 -2.451 1.00 91.69 94 VAL A N 1
ATOM 759 C CA . VAL A 1 94 ? -1.053 -7.562 -1.559 1.00 91.69 94 VAL A CA 1
ATOM 760 C C . VAL A 1 94 ? 0.290 -6.930 -1.197 1.00 91.69 94 VAL A C 1
ATOM 762 O O . VAL A 1 94 ? 1.178 -7.640 -0.734 1.00 91.69 94 VAL A O 1
ATOM 765 N N . PHE A 1 95 ? 0.421 -5.618 -1.392 1.00 92.38 95 PHE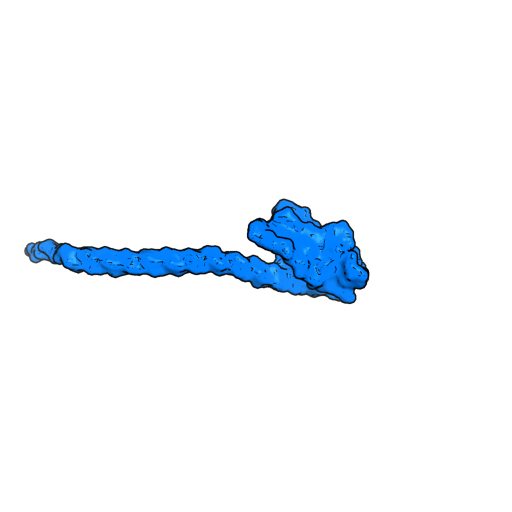 A N 1
ATOM 766 C CA . PHE A 1 95 ? 1.620 -4.849 -1.035 1.00 92.38 95 PHE A CA 1
ATOM 767 C C . PHE A 1 95 ? 1.438 -4.042 0.245 1.00 92.38 95 PHE A C 1
ATOM 769 O O . PHE A 1 95 ? 2.317 -4.031 1.089 1.00 92.38 95 PHE A O 1
ATOM 776 N N . LEU A 1 96 ? 0.301 -3.370 0.407 1.00 92.25 96 LEU A N 1
ATOM 777 C CA . LEU A 1 96 ? 0.010 -2.571 1.599 1.00 92.25 96 LEU A CA 1
ATOM 778 C C . LEU A 1 96 ? -1.391 -2.905 2.107 1.00 92.25 96 LEU A C 1
ATOM 780 O O . LEU A 1 96 ? -2.280 -3.233 1.314 1.00 92.25 96 LEU A O 1
ATOM 784 N N . GLN A 1 97 ? -1.582 -2.823 3.423 1.00 90.12 97 GLN A N 1
ATOM 785 C CA . GLN A 1 97 ? -2.834 -3.161 4.105 1.00 90.12 97 GLN A CA 1
ATOM 786 C C . GLN A 1 97 ? -3.293 -2.046 5.045 1.00 90.12 97 GLN A C 1
ATOM 788 O O . GLN A 1 97 ? -2.516 -1.166 5.408 1.00 90.12 97 GLN A O 1
ATOM 793 N N . ASP A 1 98 ? -4.568 -2.093 5.438 1.00 89.19 98 ASP A N 1
ATOM 794 C CA . ASP A 1 98 ? -5.193 -1.134 6.356 1.00 89.19 98 ASP A CA 1
ATOM 795 C C . ASP A 1 98 ? -5.067 0.330 5.902 1.00 89.19 98 ASP A C 1
ATOM 797 O O . ASP A 1 98 ? -4.814 1.247 6.696 1.00 89.19 98 ASP A O 1
ATOM 801 N N . LEU A 1 99 ? -5.262 0.534 4.599 1.00 90.81 99 LEU A N 1
ATOM 802 C CA . LEU A 1 99 ? -5.258 1.833 3.942 1.00 90.81 99 LEU A CA 1
ATOM 803 C C . LEU A 1 99 ? -6.667 2.436 3.925 1.00 90.81 99 LEU A C 1
ATOM 805 O O . LEU A 1 99 ? -7.639 1.740 3.641 1.00 90.81 99 LEU A O 1
ATOM 809 N N . ASP A 1 100 ? -6.762 3.734 4.203 1.00 92.06 100 ASP A N 1
ATOM 810 C CA . ASP A 1 100 ? -7.965 4.534 3.945 1.00 92.06 100 ASP A CA 1
ATOM 811 C C . ASP A 1 100 ? -8.009 4.987 2.480 1.00 92.06 100 ASP A C 1
ATOM 813 O O . ASP A 1 100 ? -9.075 5.002 1.868 1.00 92.06 100 ASP A O 1
ATOM 817 N N . ASP A 1 101 ? -6.848 5.336 1.920 1.00 93.12 101 ASP A N 1
ATOM 818 C CA . ASP A 1 101 ? -6.700 5.747 0.527 1.00 93.12 101 ASP A CA 1
ATOM 819 C C . ASP A 1 101 ? -5.284 5.438 0.018 1.00 93.12 101 ASP A C 1
ATOM 821 O O . ASP A 1 101 ? -4.320 5.434 0.798 1.00 93.12 101 ASP A O 1
ATOM 825 N N . ALA A 1 102 ? -5.161 5.167 -1.279 1.00 95.00 102 ALA A N 1
ATOM 826 C CA . ALA A 1 102 ? -3.890 5.022 -1.973 1.00 95.00 102 ALA A CA 1
ATOM 827 C C . ALA A 1 102 ? -4.054 5.194 -3.481 1.00 95.00 102 ALA A C 1
ATOM 829 O O . ALA A 1 102 ? -4.937 4.592 -4.091 1.00 95.00 102 ALA A O 1
ATOM 830 N N . TYR A 1 103 ? -3.145 5.955 -4.076 1.00 95.12 103 TYR A N 1
ATOM 831 C CA . TYR A 1 103 ? -3.126 6.208 -5.507 1.00 95.12 103 TYR A CA 1
ATOM 832 C C . TYR A 1 103 ? -1.704 6.487 -6.003 1.00 95.12 103 TYR A C 1
ATOM 834 O O . TYR A 1 103 ? -0.789 6.795 -5.230 1.00 95.12 103 TYR A O 1
ATOM 842 N N . PHE A 1 104 ? -1.530 6.387 -7.317 1.00 96.06 104 PHE A N 1
ATOM 843 C CA . PHE A 1 104 ? -0.274 6.675 -7.995 1.00 96.06 104 PHE A CA 1
ATOM 844 C C . PHE A 1 104 ? -0.358 7.957 -8.814 1.00 96.06 104 PHE A C 1
ATOM 846 O O . PHE A 1 104 ? -1.336 8.204 -9.519 1.00 96.06 104 PHE A O 1
ATOM 853 N N . GLU A 1 105 ? 0.708 8.746 -8.752 1.00 94.31 105 GLU A N 1
ATOM 854 C CA . GLU A 1 105 ? 0.878 9.959 -9.546 1.00 94.31 105 GLU A CA 1
ATOM 855 C C . GLU A 1 105 ? 2.202 9.908 -10.296 1.00 94.31 105 GLU A C 1
ATOM 857 O O . GLU A 1 105 ? 3.253 9.627 -9.712 1.00 94.31 105 GLU A O 1
ATOM 862 N N . GLN A 1 106 ? 2.159 10.246 -11.581 1.00 92.69 106 GLN A N 1
ATOM 863 C CA . GLN A 1 106 ? 3.353 10.569 -12.344 1.00 92.69 106 GLN A CA 1
ATOM 864 C C . GLN A 1 106 ? 3.629 12.069 -12.240 1.00 92.69 106 GLN A C 1
ATOM 866 O O . GLN A 1 106 ? 2.781 12.897 -12.579 1.00 92.69 106 GLN A O 1
ATOM 871 N N . ARG A 1 107 ? 4.824 12.425 -11.768 1.00 93.12 107 ARG A N 1
ATOM 872 C CA . ARG A 1 107 ? 5.312 13.806 -11.733 1.00 93.12 107 ARG A CA 1
ATOM 873 C C . ARG A 1 107 ? 6.637 13.841 -12.480 1.00 93.12 107 ARG A C 1
ATOM 875 O O . ARG A 1 107 ? 7.601 13.214 -12.050 1.00 93.12 107 ARG A O 1
ATOM 882 N N . GLU A 1 108 ? 6.664 14.568 -13.594 1.00 87.75 108 GLU A N 1
ATOM 883 C CA . GLU A 1 108 ? 7.796 14.565 -14.531 1.00 87.75 108 GLU A CA 1
ATOM 884 C C . GLU A 1 108 ? 8.085 13.136 -15.039 1.00 87.75 108 GLU A C 1
ATOM 886 O O . GLU A 1 108 ? 7.190 12.497 -15.597 1.00 87.75 108 GLU A O 1
ATOM 891 N N . GLU A 1 109 ? 9.301 12.623 -14.842 1.00 88.19 109 GLU A N 1
ATOM 892 C CA . GLU A 1 109 ? 9.692 11.250 -15.201 1.00 88.19 109 GLU A CA 1
ATOM 893 C C . GLU A 1 109 ? 9.562 10.257 -14.033 1.00 88.19 109 GLU A C 1
ATOM 895 O O . GLU A 1 109 ? 9.801 9.067 -14.203 1.00 88.19 109 GLU A O 1
ATOM 900 N N . CYS A 1 110 ? 9.156 10.720 -12.847 1.00 92.75 110 CYS A N 1
ATOM 901 C CA . CYS A 1 110 ? 9.120 9.903 -11.641 1.00 92.75 110 CYS A CA 1
ATOM 902 C C . CYS A 1 110 ? 7.690 9.500 -11.256 1.00 92.75 110 CYS A C 1
ATOM 904 O O . CYS A 1 110 ? 6.738 10.280 -11.360 1.00 92.75 110 CYS A O 1
ATOM 906 N N . ILE A 1 111 ? 7.549 8.288 -10.723 1.00 93.94 111 ILE A N 1
ATOM 907 C CA . ILE A 1 111 ? 6.291 7.746 -10.209 1.00 93.94 111 ILE A CA 1
ATOM 908 C C . ILE A 1 111 ? 6.296 7.746 -8.685 1.00 93.94 111 ILE A C 1
ATOM 910 O O . ILE A 1 111 ? 7.209 7.229 -8.028 1.00 93.94 111 ILE A O 1
ATOM 914 N N . TYR A 1 112 ? 5.219 8.285 -8.125 1.00 95.12 112 TYR A N 1
ATOM 915 C CA . TYR A 1 112 ? 4.986 8.404 -6.696 1.00 95.12 112 TYR A CA 1
ATOM 916 C C . TYR A 1 112 ? 3.775 7.578 -6.288 1.00 95.12 112 TYR A C 1
ATOM 918 O O . TYR A 1 112 ? 2.747 7.579 -6.961 1.00 95.12 112 TYR A O 1
ATOM 926 N N . LEU A 1 113 ? 3.897 6.905 -5.148 1.00 95.88 113 LEU A N 1
ATOM 927 C CA . LEU A 1 113 ? 2.780 6.325 -4.423 1.00 95.88 113 LEU A CA 1
ATOM 928 C C . LEU A 1 113 ? 2.434 7.242 -3.252 1.00 95.88 113 LEU A C 1
ATOM 930 O O . LEU A 1 113 ? 3.270 7.498 -2.377 1.00 95.88 113 LEU A O 1
ATOM 934 N N . VAL A 1 114 ? 1.189 7.701 -3.227 1.00 95.19 114 VAL A N 1
ATOM 935 C CA . VAL A 1 114 ? 0.611 8.436 -2.104 1.00 95.19 114 VAL A CA 1
ATOM 936 C C . VAL A 1 114 ? -0.376 7.511 -1.416 1.00 95.19 114 VAL A C 1
ATOM 938 O O . VAL A 1 114 ? -1.241 6.934 -2.067 1.00 95.19 114 VAL A O 1
ATOM 941 N N . TYR A 1 115 ? -0.231 7.326 -0.107 1.00 94.12 115 TYR A N 1
ATOM 942 C CA . TYR A 1 115 ? -1.074 6.406 0.652 1.00 94.12 115 TYR A CA 1
ATOM 943 C C . TYR A 1 115 ? -1.283 6.875 2.090 1.00 94.12 115 TYR A C 1
ATOM 945 O O . TYR A 1 115 ? -0.456 7.586 2.668 1.00 94.12 115 TYR A O 1
ATOM 953 N N . GLN A 1 116 ? -2.399 6.470 2.691 1.00 92.56 116 GLN A N 1
ATOM 954 C CA . GLN A 1 116 ? -2.758 6.838 4.055 1.00 92.56 116 GLN A CA 1
ATOM 955 C C . GLN A 1 116 ? -3.289 5.630 4.826 1.00 92.56 116 GLN A C 1
ATOM 957 O O . GLN A 1 116 ? -4.304 5.050 4.456 1.00 92.56 116 GLN A O 1
ATOM 962 N N . HIS A 1 117 ? -2.642 5.288 5.944 1.00 88.56 117 HIS A N 1
ATOM 963 C CA . HIS A 1 117 ? -3.185 4.324 6.905 1.00 88.56 117 HIS A CA 1
ATOM 964 C C . HIS A 1 117 ? -4.206 4.971 7.839 1.00 88.56 117 HIS A C 1
ATOM 966 O O . HIS A 1 117 ? -4.112 6.162 8.163 1.00 88.56 117 HIS A O 1
ATOM 972 N N . LYS A 1 118 ? -5.105 4.142 8.379 1.00 81.56 118 LYS A N 1
ATOM 973 C CA . LYS A 1 118 ? -6.106 4.541 9.378 1.00 81.56 118 LYS A CA 1
ATOM 974 C C . LYS A 1 118 ? -5.492 5.362 10.511 1.00 81.56 118 LYS A C 1
ATOM 976 O O . LYS A 1 118 ? -4.653 4.880 11.273 1.00 81.56 118 LYS A O 1
ATOM 981 N N . LYS A 1 119 ? -5.968 6.605 10.661 1.00 77.75 119 LYS A N 1
ATOM 982 C CA . LYS A 1 119 ? -5.546 7.575 11.700 1.00 77.75 119 LYS A CA 1
ATOM 983 C C . LYS A 1 119 ? -4.088 8.052 11.596 1.00 77.75 119 LYS A C 1
ATOM 985 O O . LYS A 1 119 ? -3.580 8.641 12.551 1.00 77.75 119 LYS A O 1
ATOM 990 N N . GLN A 1 120 ? -3.420 7.832 10.465 1.00 81.75 120 GLN A N 1
ATOM 991 C CA . GLN A 1 120 ? -2.102 8.395 10.172 1.00 81.75 120 GLN A CA 1
ATOM 992 C C . GLN A 1 120 ? -2.216 9.546 9.168 1.00 81.75 120 GLN A C 1
ATOM 994 O O . GLN A 1 120 ? -3.241 9.723 8.510 1.00 81.75 120 GLN A O 1
ATOM 999 N N . LYS A 1 121 ? -1.163 10.364 9.078 1.00 86.81 121 LYS A N 1
ATOM 1000 C CA . LYS A 1 121 ? -1.048 11.365 8.011 1.00 86.81 121 LYS A CA 1
ATOM 1001 C C . LYS A 1 121 ? -0.739 10.662 6.684 1.00 86.81 121 LYS A C 1
ATOM 1003 O O . LYS A 1 121 ? -0.058 9.634 6.721 1.00 86.81 121 LYS A O 1
ATOM 1008 N N . PRO A 1 122 ? -1.187 11.216 5.544 1.00 90.44 122 PRO A N 1
ATOM 1009 C CA . PRO A 1 122 ? -0.792 10.709 4.239 1.00 90.44 122 PRO A CA 1
ATOM 1010 C C . PRO A 1 122 ? 0.734 10.718 4.111 1.00 90.44 122 PRO A C 1
ATOM 1012 O O . PRO A 1 122 ? 1.411 11.655 4.551 1.00 90.44 122 PRO A O 1
ATOM 1015 N N . LYS A 1 123 ? 1.263 9.639 3.544 1.00 92.00 123 LYS A N 1
ATOM 1016 C CA . LYS A 1 123 ? 2.675 9.440 3.242 1.00 92.00 123 LYS A CA 1
ATOM 1017 C C . LYS A 1 123 ? 2.842 9.424 1.730 1.00 92.00 123 LYS A C 1
ATOM 1019 O O . LYS A 1 123 ? 2.000 8.909 1.004 1.00 92.00 123 LYS A O 1
ATOM 1024 N N . GLU A 1 124 ? 3.966 9.959 1.280 1.00 94.00 124 GLU A N 1
ATOM 1025 C CA . GLU A 1 124 ? 4.389 9.894 -0.113 1.00 94.00 124 GLU A CA 1
ATOM 1026 C C . GLU A 1 124 ? 5.706 9.119 -0.197 1.00 94.00 124 GLU A C 1
ATOM 1028 O O . GLU A 1 124 ? 6.600 9.271 0.653 1.00 94.00 124 GLU A O 1
ATOM 1033 N N . ARG A 1 125 ? 5.813 8.247 -1.200 1.00 93.56 125 ARG A N 1
ATOM 1034 C CA . ARG A 1 125 ? 7.012 7.464 -1.494 1.00 93.56 125 ARG A CA 1
ATOM 1035 C C . ARG A 1 125 ? 7.253 7.433 -2.993 1.00 93.56 125 ARG A C 1
ATOM 1037 O O . ARG A 1 125 ? 6.367 7.097 -3.766 1.00 93.56 125 ARG A O 1
ATOM 1044 N N . ILE A 1 126 ? 8.488 7.721 -3.384 1.00 93.62 126 ILE A N 1
ATOM 1045 C CA . ILE A 1 126 ? 8.946 7.509 -4.754 1.00 93.62 126 ILE A CA 1
ATOM 1046 C C . ILE A 1 126 ? 9.119 6.010 -5.022 1.00 93.62 126 ILE A C 1
ATOM 1048 O O . ILE A 1 126 ? 9.737 5.297 -4.215 1.00 93.62 126 ILE A O 1
ATOM 1052 N N . ILE A 1 127 ? 8.565 5.543 -6.138 1.00 93.38 127 ILE A N 1
ATOM 1053 C CA . ILE A 1 127 ? 8.707 4.168 -6.625 1.00 93.38 127 ILE A CA 1
ATOM 1054 C C . ILE A 1 127 ? 9.891 4.088 -7.588 1.00 93.38 127 ILE A C 1
ATOM 1056 O O . ILE A 1 127 ? 10.768 3.249 -7.397 1.00 93.38 127 ILE A O 1
ATOM 1060 N N . GLY A 1 128 ? 9.984 5.023 -8.531 1.00 91.00 128 GLY A N 1
ATOM 1061 C CA . GLY A 1 128 ? 11.143 5.135 -9.405 1.00 91.00 128 GLY A CA 1
ATOM 1062 C C . GLY A 1 128 ? 11.019 6.245 -10.441 1.00 91.00 128 GLY A C 1
ATOM 1063 O O . GLY A 1 128 ? 9.947 6.827 -10.607 1.00 91.00 128 GLY A O 1
ATOM 1064 N N . CYS A 1 129 ? 12.160 6.513 -11.059 1.00 89.44 129 CYS A N 1
ATOM 1065 C CA . CYS A 1 129 ? 12.404 7.184 -12.328 1.00 89.44 129 CYS A CA 1
ATOM 1066 C C . CYS A 1 129 ? 13.532 6.356 -13.000 1.00 89.44 129 CYS A C 1
ATOM 1068 O O . CYS A 1 129 ? 13.800 6.574 -14.190 1.00 89.44 129 CYS A O 1
#

Foldseek 3Di:
DDDPDPPDVVVVVVVVVVVVVVVVVVVVVVVVVVVCVVVVQVVLLVVLLVVLLVQVVQFPDWDFDQKIWTQHPNDIWIWHDDPQFTFIDDVGDTRHHQWPGWGWDDDPNWIKIWTHHDPGDIDIDTSGD